Protein AF-A0A7Y5TG39-F1 (afdb_monomer_lite)

Sequence (78 aa):
MESGAGSRFVINVVGLVGLLFGALPVVRYLLDVPFFGFTTAPYDWLQLTG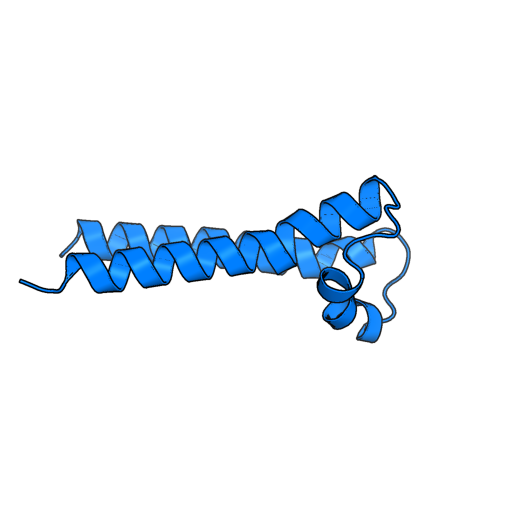FMRFVPPLMVLVVCIVAAYVLERRTQES

Foldseek 3Di:
DPPPPVLVVVLVVLVVQLVLQAVVQLVCVVVVDPPNVVSLVVLVVVVDDDPVSNVRSNVSNVVSVVVSVVSVVVSVVD

pLDDT: mean 85.02, std 10.74, range [44.31, 96.06]

Secondary structure (DSSP, 8-state):
--HHHHHHHHHHHHHHHHIIIIIHHHHHHHHT-SS-HHHHHHHHTTT--GGGGGHHHHHHHHHHHHHHHHHHHHHH--

Radius of gyration: 15.07 Å; chains: 1; bounding box: 36×20×41 Å

Structure (mmCIF, N/CA/C/O backbone):
data_AF-A0A7Y5TG39-F1
#
_entry.id   AF-A0A7Y5TG39-F1
#
loop_
_atom_site.group_PDB
_atom_site.id
_atom_site.type_symbol
_atom_site.label_atom_id
_atom_site.label_alt_id
_atom_site.label_comp_id
_atom_site.label_asym_id
_atom_site.label_entity_id
_atom_site.label_seq_id
_atom_site.pdbx_PDB_ins_code
_atom_site.Cartn_x
_atom_site.Cartn_y
_atom_site.Cartn_z
_atom_site.occupancy
_atom_site.B_iso_or_equiv
_atom_site.auth_seq_id
_atom_site.auth_comp_id
_atom_site.auth_asym_id
_atom_site.auth_atom_id
_atom_site.pdbx_PDB_model_num
ATOM 1 N N . MET A 1 1 ? -18.207 9.028 24.581 1.00 44.31 1 MET A N 1
ATOM 2 C CA . MET A 1 1 ? -18.376 9.930 23.418 1.00 44.31 1 MET A CA 1
ATOM 3 C C . MET A 1 1 ? -17.268 9.751 22.361 1.00 44.31 1 MET A C 1
ATOM 5 O O . MET A 1 1 ? -17.113 10.617 21.516 1.00 44.31 1 MET A O 1
ATOM 9 N N . GLU A 1 2 ? -16.541 8.620 22.323 1.00 51.44 2 GLU A N 1
ATOM 10 C CA . GLU A 1 2 ? -15.273 8.508 21.559 1.00 51.44 2 GLU A CA 1
ATOM 11 C C . GLU A 1 2 ? -15.181 7.339 20.557 1.00 51.44 2 GLU A C 1
ATOM 13 O O . GLU A 1 2 ? -14.147 7.164 19.924 1.00 51.44 2 GLU A O 1
ATOM 18 N N . SER A 1 3 ? -16.238 6.547 20.346 1.00 57.62 3 SER A N 1
ATOM 19 C CA . SER A 1 3 ? -16.145 5.366 19.463 1.00 57.62 3 SER A CA 1
ATOM 20 C C . SER A 1 3 ? -16.029 5.723 17.964 1.00 57.62 3 SER A C 1
ATOM 22 O O . SER A 1 3 ? -15.279 5.090 17.223 1.00 57.62 3 SER A O 1
ATOM 24 N N . GLY A 1 4 ? -16.680 6.802 17.507 1.00 65.00 4 GLY A N 1
ATOM 25 C CA . GLY A 1 4 ? -16.726 7.151 16.078 1.00 65.00 4 GLY A CA 1
ATOM 26 C C . GLY A 1 4 ? -15.496 7.886 15.524 1.00 65.00 4 GLY A C 1
ATOM 27 O O . GLY A 1 4 ? -15.193 7.762 14.337 1.00 65.00 4 GLY A O 1
ATOM 28 N N . ALA A 1 5 ? -14.774 8.655 16.349 1.00 78.12 5 ALA A N 1
ATOM 29 C CA . ALA A 1 5 ? -13.630 9.454 15.889 1.00 78.12 5 ALA A CA 1
ATOM 30 C C . ALA A 1 5 ? -12.39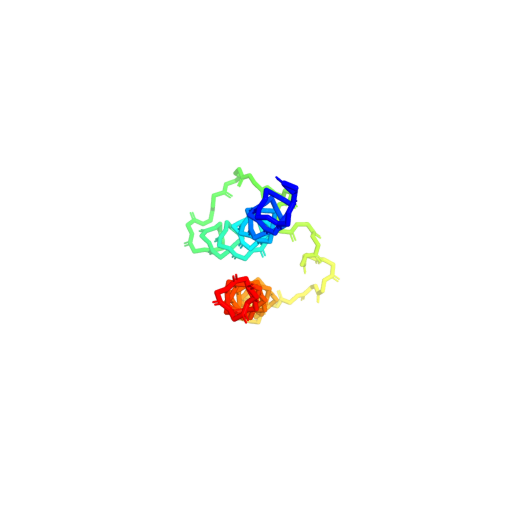1 8.586 15.614 1.00 78.12 5 ALA A C 1
ATOM 32 O O . ALA A 1 5 ? -11.732 8.761 14.589 1.00 78.12 5 ALA A O 1
ATOM 33 N N . GLY A 1 6 ? -12.126 7.607 16.487 1.00 82.19 6 GLY A N 1
ATOM 34 C CA . GLY A 1 6 ? -11.028 6.656 16.311 1.00 82.19 6 GLY A CA 1
ATOM 35 C C . GLY A 1 6 ? -11.204 5.791 15.063 1.00 82.19 6 GLY A C 1
ATOM 36 O O . GLY A 1 6 ? -10.275 5.673 14.269 1.00 82.19 6 GLY A O 1
ATOM 37 N N . SER A 1 7 ? -12.408 5.259 14.824 1.00 83.00 7 SER A N 1
ATOM 38 C CA . SER A 1 7 ? -12.658 4.417 13.645 1.00 83.00 7 SER A CA 1
ATOM 39 C C . SER A 1 7 ? -12.483 5.185 12.326 1.00 83.00 7 SER A C 1
ATOM 41 O O . SER A 1 7 ? -11.791 4.724 11.418 1.00 83.00 7 SER A O 1
ATOM 43 N N . ARG A 1 8 ? -13.005 6.418 12.243 1.00 86.75 8 ARG A N 1
ATOM 44 C CA . ARG A 1 8 ? -12.817 7.287 11.065 1.00 86.75 8 ARG A CA 1
ATOM 45 C C . ARG A 1 8 ? -11.350 7.625 10.810 1.00 86.75 8 ARG A C 1
ATOM 47 O O . ARG A 1 8 ? -10.931 7.670 9.656 1.00 86.75 8 ARG A O 1
ATOM 54 N N . PHE A 1 9 ? -10.564 7.844 11.866 1.00 89.75 9 PHE A N 1
ATOM 55 C CA . PHE A 1 9 ? -9.127 8.068 11.727 1.00 89.75 9 PHE A CA 1
ATOM 56 C C . PHE A 1 9 ? -8.431 6.845 11.116 1.00 89.75 9 PHE A C 1
ATOM 58 O O . PHE A 1 9 ? -7.680 6.995 10.155 1.00 89.75 9 PHE A O 1
ATOM 65 N N . VAL A 1 10 ? -8.732 5.637 11.604 1.00 91.25 10 VAL A N 1
ATOM 66 C CA . VAL A 1 10 ? -8.151 4.396 11.064 1.00 91.25 10 VAL A CA 1
ATOM 67 C C . VAL A 1 10 ? -8.539 4.196 9.599 1.00 91.25 10 VAL A C 1
ATOM 69 O O . VAL A 1 10 ? -7.665 3.906 8.786 1.00 91.25 10 VAL A O 1
ATOM 72 N N . ILE A 1 11 ? -9.805 4.413 9.231 1.00 91.94 11 ILE A N 1
ATOM 73 C CA . ILE A 1 11 ? -10.263 4.316 7.834 1.00 91.94 11 ILE A CA 1
ATOM 74 C C . ILE A 1 11 ? -9.481 5.286 6.936 1.00 91.94 11 ILE A C 1
ATOM 76 O O . ILE A 1 11 ? -8.989 4.886 5.882 1.00 91.94 11 ILE A O 1
ATOM 80 N N . ASN A 1 12 ? -9.288 6.534 7.375 1.00 93.38 12 ASN A N 1
ATOM 81 C CA . ASN A 1 12 ? -8.502 7.518 6.628 1.00 93.38 12 ASN A CA 1
ATOM 82 C C . ASN A 1 12 ? -7.031 7.112 6.487 1.00 93.38 12 ASN A C 1
ATOM 84 O O . ASN A 1 12 ? -6.454 7.282 5.415 1.00 93.38 12 ASN A O 1
ATOM 88 N N . VAL A 1 13 ? -6.422 6.556 7.537 1.00 94.62 13 VAL A N 1
ATOM 89 C CA . VAL A 1 13 ? -5.041 6.054 7.476 1.00 94.62 13 VAL A CA 1
ATOM 90 C C . VAL A 1 13 ? -4.936 4.883 6.499 1.00 94.62 13 VAL A C 1
ATOM 92 O O . VAL A 1 13 ? -4.036 4.871 5.663 1.00 94.62 13 VAL A O 1
ATOM 95 N N . VAL A 1 14 ? -5.873 3.934 6.542 1.00 94.44 14 VAL A N 1
ATOM 96 C CA . VAL A 1 14 ? -5.931 2.812 5.591 1.00 94.44 14 VAL A CA 1
ATOM 97 C C . VAL A 1 14 ? -6.100 3.322 4.158 1.00 94.44 14 VAL A C 1
ATOM 99 O O . VAL A 1 14 ? -5.394 2.861 3.260 1.00 94.44 14 VAL A O 1
ATOM 102 N N . GLY A 1 15 ? -6.973 4.309 3.946 1.00 93.44 15 GLY A N 1
ATOM 103 C CA . GLY A 1 15 ? -7.152 4.968 2.652 1.00 93.44 15 GLY A CA 1
ATOM 104 C C . GLY A 1 15 ? -5.877 5.658 2.162 1.00 93.44 15 GLY A C 1
ATOM 105 O O . GLY A 1 15 ? -5.496 5.493 1.004 1.00 93.44 15 GLY A O 1
ATOM 106 N N . LEU A 1 16 ? -5.167 6.365 3.045 1.00 95.06 16 LEU A N 1
ATOM 107 C CA . LEU A 1 16 ? -3.891 7.008 2.727 1.00 95.06 16 LEU A CA 1
ATOM 108 C C . LEU A 1 16 ? -2.818 5.979 2.347 1.00 95.06 16 LEU A C 1
ATOM 110 O O . LEU A 1 16 ? -2.103 6.179 1.368 1.00 95.06 16 LEU A O 1
ATOM 114 N N . VAL A 1 17 ? -2.728 4.862 3.073 1.00 94.12 17 VAL A N 1
ATOM 115 C CA . VAL A 1 17 ? -1.810 3.761 2.740 1.00 94.12 17 VAL A CA 1
ATOM 116 C C . VAL A 1 17 ? -2.158 3.166 1.374 1.00 94.12 17 VAL A C 1
ATOM 118 O O . VAL A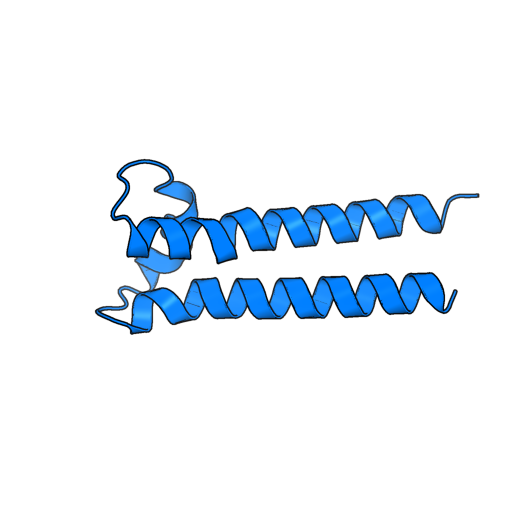 1 17 ? -1.273 3.037 0.530 1.00 94.12 17 VAL A O 1
ATOM 121 N N . GLY A 1 18 ? -3.436 2.878 1.109 1.00 93.94 18 GLY A N 1
ATOM 122 C CA . GLY A 1 18 ? -3.889 2.374 -0.192 1.00 93.94 18 GLY A CA 1
ATOM 123 C C . GLY A 1 18 ? -3.628 3.352 -1.341 1.00 93.94 18 GLY A C 1
ATOM 124 O O . GLY A 1 18 ? -3.288 2.939 -2.450 1.00 93.94 18 GLY A O 1
ATOM 125 N N . LEU A 1 19 ? -3.708 4.657 -1.085 1.00 93.38 19 LEU A N 1
ATOM 126 C CA . LEU A 1 19 ? -3.370 5.686 -2.065 1.00 93.38 19 LEU A CA 1
ATOM 127 C C . LEU A 1 19 ? -1.860 5.718 -2.347 1.00 93.38 19 LEU A C 1
ATOM 129 O O . LEU A 1 19 ? -1.450 5.661 -3.506 1.00 93.38 19 LEU A O 1
ATOM 133 N N . LEU A 1 20 ? -1.040 5.791 -1.296 1.00 92.75 20 LEU A N 1
ATOM 134 C CA . LEU A 1 20 ? 0.412 5.942 -1.409 1.00 92.75 20 LEU A CA 1
ATOM 135 C C . LEU A 1 20 ? 1.100 4.693 -1.957 1.00 92.75 20 LEU A C 1
ATOM 137 O O . LEU A 1 20 ? 2.053 4.819 -2.718 1.00 92.75 20 LEU A O 1
ATOM 141 N N . PHE A 1 21 ? 0.621 3.511 -1.584 1.00 91.88 21 PHE A N 1
ATOM 142 C CA . PHE A 1 21 ? 1.262 2.230 -1.885 1.00 91.88 21 PHE A CA 1
ATOM 143 C C . PHE A 1 21 ? 0.437 1.349 -2.835 1.00 91.88 21 PHE A C 1
ATOM 145 O O . PHE A 1 21 ? 0.926 0.345 -3.330 1.00 91.88 21 PHE A O 1
ATOM 152 N N . GLY A 1 22 ? -0.798 1.722 -3.160 1.00 91.56 22 GLY A N 1
ATOM 153 C CA . GLY A 1 22 ? -1.591 1.042 -4.185 1.00 91.56 22 GLY A CA 1
ATOM 154 C C . GLY A 1 22 ? -1.730 1.879 -5.449 1.00 91.56 22 GLY A C 1
ATOM 155 O O . GLY A 1 22 ? -1.211 1.530 -6.506 1.00 91.56 22 GLY A O 1
ATOM 156 N N . ALA A 1 23 ? -2.402 3.023 -5.342 1.00 90.75 23 ALA A N 1
ATOM 157 C CA . ALA A 1 23 ? -2.760 3.825 -6.510 1.00 90.75 23 ALA A CA 1
ATOM 158 C C . ALA A 1 23 ? -1.563 4.566 -7.134 1.00 90.75 23 ALA A C 1
ATOM 160 O O . ALA A 1 23 ? -1.336 4.460 -8.340 1.00 90.75 23 ALA A O 1
ATOM 161 N N . LEU A 1 24 ? -0.772 5.294 -6.336 1.00 91.00 24 LEU A N 1
ATOM 162 C CA . LEU A 1 24 ? 0.373 6.066 -6.844 1.00 91.00 24 LEU A CA 1
ATOM 163 C C . LEU A 1 24 ? 1.434 5.218 -7.574 1.00 91.00 24 LEU A C 1
ATOM 165 O O . LEU A 1 24 ? 1.868 5.646 -8.644 1.00 91.00 24 LEU A O 1
ATOM 169 N N . PRO A 1 25 ? 1.856 4.039 -7.077 1.00 88.25 25 PRO A N 1
ATOM 170 C CA . PRO A 1 25 ? 2.801 3.186 -7.794 1.00 88.25 25 PRO A CA 1
ATOM 171 C C . PRO A 1 25 ? 2.239 2.687 -9.129 1.00 88.25 25 PRO A C 1
ATOM 173 O O . PRO A 1 25 ? 2.955 2.691 -10.126 1.00 88.25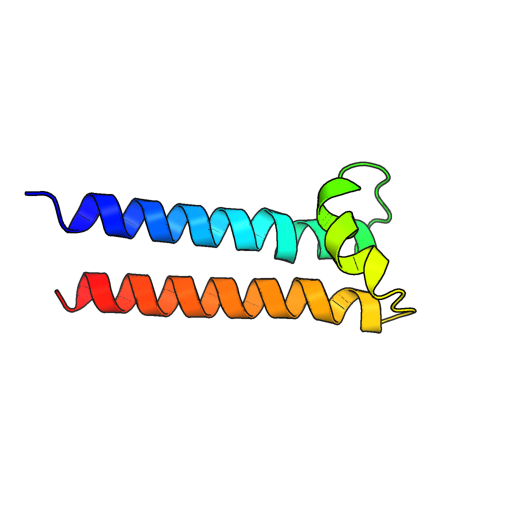 25 PRO A O 1
ATOM 176 N N . VAL A 1 26 ? 0.951 2.317 -9.184 1.00 88.81 26 VAL A N 1
ATOM 177 C CA . VAL A 1 26 ? 0.295 1.902 -10.439 1.00 88.81 26 VAL A CA 1
ATOM 178 C C . VAL A 1 26 ? 0.316 3.039 -11.457 1.00 88.81 26 VAL A C 1
ATOM 180 O O . VAL A 1 26 ? 0.717 2.830 -12.602 1.00 88.81 26 VAL A O 1
ATOM 183 N N . VAL A 1 27 ? -0.061 4.251 -11.041 1.00 89.06 27 VAL A N 1
ATOM 184 C CA . VAL A 1 27 ? -0.035 5.437 -11.910 1.00 89.06 27 VAL A CA 1
ATOM 185 C C . VAL A 1 27 ? 1.391 5.756 -12.359 1.00 89.06 27 VAL A C 1
ATOM 187 O O . VAL A 1 27 ? 1.607 6.025 -13.538 1.00 89.06 27 VAL A O 1
ATOM 190 N N . ARG A 1 28 ? 2.377 5.663 -11.460 1.00 86.75 28 ARG A N 1
ATOM 191 C CA . ARG A 1 28 ? 3.797 5.841 -11.790 1.00 86.75 28 ARG A CA 1
ATOM 192 C C . ARG A 1 28 ? 4.261 4.837 -12.842 1.00 86.75 28 ARG A C 1
ATOM 194 O O . ARG A 1 28 ? 4.902 5.247 -13.799 1.00 86.75 28 ARG A O 1
ATOM 201 N N . TYR A 1 29 ? 3.919 3.557 -12.704 1.00 86.25 29 TYR A N 1
ATOM 202 C CA . TYR A 1 29 ? 4.283 2.531 -13.685 1.00 86.25 29 TYR A CA 1
ATOM 203 C C . TYR A 1 29 ? 3.575 2.699 -15.038 1.00 86.25 29 TYR A C 1
ATOM 205 O O . TYR A 1 29 ? 4.126 2.273 -16.053 1.00 86.25 29 TYR A O 1
ATOM 213 N N . LEU A 1 30 ? 2.370 3.283 -15.063 1.00 86.62 30 LEU A N 1
ATOM 214 C CA . LEU A 1 30 ? 1.626 3.567 -16.298 1.00 86.62 30 LEU A CA 1
ATOM 215 C C . LEU A 1 30 ? 2.146 4.805 -17.033 1.00 86.62 30 LEU A C 1
ATOM 217 O O . LEU A 1 30 ? 2.235 4.794 -18.256 1.00 86.62 30 LEU A O 1
ATOM 221 N N . LEU A 1 31 ? 2.448 5.871 -16.293 1.00 87.62 31 LEU A N 1
ATOM 222 C CA . LEU A 1 31 ? 2.834 7.173 -16.843 1.00 87.62 31 LEU A CA 1
ATOM 223 C C . LEU A 1 31 ? 4.356 7.390 -16.891 1.00 87.62 31 LEU A C 1
ATOM 225 O O . LEU A 1 31 ? 4.798 8.441 -17.343 1.00 87.62 31 LEU A O 1
ATOM 229 N N . ASP A 1 32 ? 5.136 6.423 -16.403 1.00 81.88 32 ASP A N 1
ATOM 230 C CA . ASP A 1 32 ? 6.604 6.439 -16.321 1.00 81.88 32 ASP A CA 1
ATOM 231 C C . ASP A 1 32 ? 7.171 7.730 -15.691 1.00 81.88 32 ASP A C 1
ATOM 233 O O . ASP A 1 32 ? 8.164 8.311 -16.126 1.00 81.88 32 ASP A O 1
ATOM 237 N N . VAL A 1 33 ? 6.489 8.231 -14.654 1.00 78.38 33 VAL A N 1
ATOM 238 C CA . VAL A 1 33 ? 6.807 9.526 -14.032 1.00 78.38 33 VAL A CA 1
ATOM 239 C C . VAL A 1 33 ? 8.056 9.393 -13.152 1.00 78.38 33 VAL A C 1
ATOM 241 O O . VAL A 1 33 ? 8.094 8.517 -12.285 1.00 78.38 33 VAL A O 1
ATOM 244 N N . PRO A 1 34 ? 9.051 10.296 -13.261 1.00 70.62 34 PRO A N 1
ATOM 245 C CA . PRO A 1 34 ? 10.269 10.225 -12.449 1.00 70.62 34 PRO A CA 1
ATOM 246 C C . PRO A 1 34 ? 10.024 10.542 -10.962 1.00 70.62 34 PRO A C 1
ATOM 248 O O . PRO A 1 34 ? 10.752 10.059 -10.095 1.00 70.62 34 PRO A O 1
ATOM 251 N N . PHE A 1 35 ? 8.965 11.290 -10.642 1.00 64.62 35 PHE A N 1
ATOM 252 C CA . PHE A 1 35 ? 8.553 11.641 -9.279 1.00 64.62 35 PHE A CA 1
ATOM 253 C C . PHE A 1 35 ? 7.854 10.464 -8.562 1.00 64.62 35 PHE A C 1
ATOM 255 O O . PHE A 1 35 ? 7.253 9.616 -9.217 1.00 64.62 35 PHE A O 1
ATOM 262 N N . PHE A 1 36 ? 7.915 10.408 -7.222 1.00 67.69 36 PHE A N 1
ATOM 263 C CA . PHE A 1 36 ? 7.351 9.331 -6.373 1.00 67.69 36 PHE A CA 1
ATOM 264 C C . PHE A 1 36 ? 8.125 7.996 -6.327 1.00 67.69 36 PHE A C 1
ATOM 266 O O . PHE A 1 36 ? 7.539 6.950 -6.078 1.00 67.69 36 PHE A O 1
ATOM 273 N N . GLY A 1 37 ? 9.455 7.994 -6.477 1.00 66.94 37 GLY A N 1
ATOM 274 C CA . GLY A 1 37 ? 10.261 6.766 -6.312 1.00 66.94 37 GLY A CA 1
ATOM 275 C C . GLY A 1 37 ? 10.051 6.054 -4.966 1.00 66.94 37 GLY A C 1
ATOM 276 O O . GLY A 1 37 ? 10.063 4.830 -4.897 1.00 66.94 37 GLY A O 1
ATOM 277 N N . PHE A 1 38 ? 9.734 6.799 -3.903 1.00 77.19 38 PHE A N 1
ATOM 278 C CA . PHE A 1 38 ? 9.470 6.220 -2.582 1.00 77.19 38 PHE A CA 1
ATOM 279 C C . PHE A 1 38 ? 8.239 5.296 -2.538 1.00 77.19 38 PHE A C 1
ATOM 281 O O . PHE A 1 38 ? 8.212 4.380 -1.723 1.00 77.19 38 PHE A O 1
ATOM 288 N N . THR A 1 39 ? 7.228 5.508 -3.393 1.00 77.81 39 THR A N 1
ATOM 289 C CA . THR A 1 39 ? 6.014 4.670 -3.408 1.00 77.81 39 THR A CA 1
ATOM 290 C C . THR A 1 39 ? 6.268 3.312 -4.053 1.00 77.81 39 THR A C 1
ATOM 292 O O . THR A 1 39 ? 5.544 2.358 -3.793 1.00 77.81 39 THR A O 1
ATOM 295 N N . THR A 1 40 ? 7.318 3.219 -4.873 1.00 78.69 40 THR A N 1
ATOM 296 C CA . THR A 1 40 ? 7.720 2.004 -5.599 1.00 78.69 40 THR A CA 1
ATOM 297 C C . THR A 1 40 ? 8.901 1.287 -4.952 1.00 78.69 40 THR A C 1
ATOM 299 O O . THR A 1 40 ? 9.027 0.077 -5.112 1.00 78.69 40 THR A O 1
ATOM 302 N N . ALA A 1 41 ? 9.674 1.983 -4.112 1.00 81.69 41 ALA A N 1
ATOM 303 C CA . ALA A 1 41 ? 10.816 1.431 -3.386 1.00 81.69 41 ALA A CA 1
ATOM 304 C C . ALA A 1 41 ? 10.552 0.095 -2.651 1.00 81.69 41 ALA A C 1
ATOM 306 O O . ALA A 1 41 ? 11.419 -0.777 -2.717 1.00 81.69 41 ALA A O 1
ATOM 307 N N . PRO A 1 42 ? 9.393 -0.138 -1.993 1.00 82.12 42 PRO A N 1
ATOM 308 C CA . PRO A 1 42 ? 9.108 -1.434 -1.369 1.00 82.12 42 PRO A CA 1
ATOM 309 C C . PRO A 1 42 ? 8.956 -2.576 -2.385 1.00 82.12 42 PRO A C 1
ATOM 311 O O . PRO A 1 42 ? 9.239 -3.729 -2.069 1.00 82.12 42 PRO A O 1
ATOM 314 N N . TYR A 1 43 ? 8.496 -2.267 -3.599 1.00 85.50 43 TYR A N 1
ATOM 315 C CA . TYR A 1 43 ? 8.229 -3.242 -4.658 1.00 85.50 43 TYR A CA 1
ATOM 316 C C . TYR A 1 43 ? 9.453 -3.511 -5.522 1.00 85.50 43 TYR A C 1
ATOM 318 O O . TYR A 1 43 ? 9.610 -4.623 -6.021 1.00 85.50 43 TYR A O 1
ATOM 326 N N . ASP A 1 44 ? 10.345 -2.532 -5.651 1.00 82.00 44 ASP A N 1
ATOM 327 C CA . ASP A 1 44 ? 11.573 -2.665 -6.436 1.00 82.00 44 ASP A CA 1
ATOM 328 C C . ASP A 1 44 ? 12.500 -3.761 -5.875 1.00 82.00 44 ASP A C 1
ATOM 330 O O . ASP A 1 44 ? 13.199 -4.433 -6.635 1.00 82.00 44 ASP A O 1
ATOM 334 N N . TRP A 1 45 ? 12.433 -4.040 -4.566 1.00 84.19 45 TRP A N 1
ATOM 335 C CA . TRP A 1 45 ? 13.122 -5.176 -3.935 1.00 84.19 45 TRP A CA 1
ATOM 336 C C . TRP A 1 45 ? 12.688 -6.544 -4.478 1.00 84.19 45 TRP A C 1
ATOM 338 O O . TRP A 1 45 ? 13.472 -7.489 -4.436 1.00 84.19 45 TRP A O 1
ATOM 348 N N . LEU A 1 46 ? 11.463 -6.666 -4.999 1.00 83.56 46 LEU A N 1
ATOM 349 C CA . LEU A 1 46 ? 10.940 -7.922 -5.546 1.00 83.56 46 LEU A CA 1
ATOM 350 C C . LEU A 1 46 ? 11.467 -8.213 -6.959 1.00 83.56 46 LEU A C 1
ATOM 352 O O . LEU A 1 46 ? 11.249 -9.313 -7.463 1.00 83.56 46 LEU A O 1
ATOM 356 N N . GLN A 1 47 ? 12.133 -7.242 -7.601 1.00 84.12 47 GLN A N 1
ATOM 357 C CA . GLN A 1 47 ? 12.730 -7.367 -8.939 1.00 84.12 47 GLN A CA 1
ATOM 358 C C . GLN A 1 47 ? 11.763 -7.925 -10.005 1.00 84.12 47 GLN A C 1
ATOM 360 O O . GLN A 1 47 ? 12.159 -8.627 -10.937 1.00 84.12 47 GLN A O 1
ATOM 365 N N . LEU A 1 48 ? 10.470 -7.618 -9.871 1.00 85.88 48 LEU A N 1
ATOM 366 C CA . LEU A 1 48 ? 9.427 -8.099 -10.774 1.00 85.88 48 LEU A CA 1
ATOM 367 C C . LEU A 1 48 ? 9.492 -7.364 -12.114 1.00 85.88 48 LEU A C 1
ATOM 369 O O . LEU A 1 48 ? 9.633 -6.144 -12.171 1.00 85.88 48 LEU A O 1
ATOM 373 N N . THR A 1 49 ? 9.326 -8.106 -13.205 1.00 82.88 49 THR A N 1
ATOM 374 C CA . THR A 1 49 ? 9.415 -7.574 -14.569 1.00 82.88 49 THR A CA 1
ATOM 375 C C . THR A 1 49 ? 8.063 -7.593 -15.282 1.00 82.88 49 THR A C 1
ATOM 377 O O . THR A 1 49 ? 7.137 -8.325 -14.923 1.00 82.88 49 THR A O 1
ATOM 380 N N . GLY A 1 50 ? 7.926 -6.751 -16.310 1.00 84.38 50 GLY A N 1
ATOM 381 C CA . GLY A 1 50 ? 6.727 -6.710 -17.149 1.00 84.38 50 GLY A CA 1
ATOM 382 C C . GLY A 1 50 ? 5.455 -6.391 -16.358 1.00 84.38 50 GLY A C 1
ATOM 383 O O . GLY A 1 50 ? 5.415 -5.427 -15.599 1.00 84.38 50 GLY A O 1
ATOM 384 N N . PHE A 1 51 ? 4.401 -7.191 -16.541 1.00 86.25 51 PHE A N 1
ATOM 385 C CA . PHE A 1 51 ? 3.114 -6.998 -15.859 1.00 86.25 51 PHE A CA 1
ATOM 386 C C . PHE A 1 51 ? 3.165 -7.328 -14.357 1.00 86.25 51 PHE A C 1
ATOM 388 O O . PHE A 1 51 ? 2.414 -6.752 -13.571 1.00 86.25 51 PHE A O 1
ATOM 395 N N . MET A 1 52 ? 4.084 -8.197 -13.926 1.00 89.44 52 MET A N 1
ATOM 396 C CA . MET A 1 52 ? 4.166 -8.628 -12.525 1.00 89.44 52 MET A CA 1
ATOM 397 C C . MET A 1 52 ? 4.463 -7.471 -11.565 1.00 89.44 52 MET A C 1
ATOM 399 O O . MET A 1 52 ? 4.040 -7.523 -10.415 1.00 89.44 52 MET A O 1
ATOM 403 N N . ARG A 1 53 ? 5.094 -6.383 -12.032 1.00 87.31 53 ARG A N 1
ATOM 404 C CA . ARG A 1 53 ? 5.339 -5.180 -11.216 1.00 87.31 53 ARG A CA 1
ATOM 405 C C . ARG A 1 53 ? 4.060 -4.498 -10.717 1.00 87.31 53 ARG A C 1
ATOM 407 O O . ARG A 1 53 ? 4.093 -3.815 -9.703 1.00 87.31 53 ARG A O 1
ATOM 414 N N . PHE A 1 54 ? 2.927 -4.699 -11.396 1.00 89.06 54 PHE A N 1
ATOM 415 C CA . PHE A 1 54 ? 1.636 -4.143 -10.981 1.00 89.06 54 PHE A CA 1
ATOM 416 C C . PHE A 1 54 ? 0.943 -4.984 -9.908 1.00 89.06 54 PHE A C 1
ATOM 418 O O . PHE A 1 54 ? 0.072 -4.473 -9.209 1.00 89.06 54 PHE A O 1
ATOM 425 N N . VAL A 1 55 ? 1.320 -6.256 -9.745 1.00 91.81 55 VAL A N 1
ATOM 426 C CA . VAL A 1 55 ? 0.652 -7.167 -8.807 1.00 91.81 55 VAL A CA 1
ATOM 427 C C . VAL A 1 55 ? 0.780 -6.685 -7.357 1.00 91.81 55 VAL A C 1
ATOM 429 O O . VAL A 1 55 ? -0.256 -6.564 -6.705 1.00 91.81 55 VAL A O 1
ATOM 432 N N . PRO A 1 56 ? 1.974 -6.337 -6.835 1.00 91.25 56 PRO A N 1
ATOM 433 C CA . PRO A 1 56 ? 2.096 -5.868 -5.457 1.00 91.25 56 PRO A CA 1
ATOM 434 C C . PRO A 1 56 ? 1.248 -4.629 -5.125 1.00 91.25 56 PRO A C 1
ATOM 436 O O . PRO A 1 56 ? 0.486 -4.697 -4.157 1.00 91.25 56 PRO A O 1
ATOM 439 N N . PRO A 1 57 ? 1.291 -3.522 -5.894 1.00 92.06 57 PRO A N 1
ATOM 440 C CA . PRO A 1 57 ? 0.487 -2.354 -5.556 1.00 92.06 57 PRO A CA 1
ATOM 441 C C . PRO A 1 57 ? -1.017 -2.600 -5.751 1.00 92.06 57 PRO A C 1
ATOM 443 O O . PRO A 1 57 ? -1.820 -2.117 -4.955 1.00 92.06 57 PRO A O 1
ATOM 446 N N . LEU A 1 58 ? -1.429 -3.419 -6.729 1.00 93.25 58 LEU A N 1
ATOM 447 C CA . LEU A 1 58 ? -2.837 -3.815 -6.864 1.00 93.25 58 LEU A CA 1
ATOM 448 C C . LEU A 1 58 ? -3.321 -4.634 -5.662 1.00 93.25 58 LEU A C 1
ATOM 450 O O . LEU A 1 58 ? -4.417 -4.393 -5.162 1.00 93.25 58 LEU A O 1
ATOM 454 N N . MET A 1 59 ? -2.500 -5.559 -5.162 1.00 94.00 59 MET A N 1
ATOM 455 C CA . MET A 1 59 ? -2.816 -6.331 -3.958 1.00 94.00 59 MET A CA 1
ATOM 456 C C . MET A 1 59 ? -2.979 -5.422 -2.739 1.00 94.00 59 MET A C 1
ATOM 458 O O . MET A 1 59 ? -3.956 -5.563 -2.006 1.00 94.00 59 MET A O 1
ATOM 462 N N . VAL A 1 60 ? -2.078 -4.452 -2.549 1.00 93.69 60 VAL A N 1
ATOM 463 C CA . VAL A 1 60 ? -2.199 -3.457 -1.471 1.00 93.69 60 VAL A CA 1
ATOM 464 C C . VAL A 1 60 ? -3.491 -2.658 -1.609 1.00 93.69 60 VAL A C 1
ATOM 466 O O . VAL A 1 60 ? -4.222 -2.513 -0.632 1.00 93.69 60 VAL A O 1
ATOM 469 N N . LEU A 1 61 ? -3.819 -2.198 -2.818 1.00 93.12 61 LEU A N 1
ATOM 470 C CA . LEU A 1 61 ? -5.045 -1.448 -3.077 1.00 93.12 61 LEU A CA 1
ATOM 471 C C . LEU A 1 61 ? -6.296 -2.262 -2.711 1.00 93.12 61 LEU A C 1
ATOM 473 O O . LEU A 1 61 ? -7.154 -1.771 -1.979 1.00 93.12 61 LEU A O 1
ATOM 477 N N . VAL A 1 62 ? -6.376 -3.518 -3.160 1.00 95.94 62 VAL A N 1
ATOM 478 C CA . VAL A 1 62 ? -7.498 -4.419 -2.852 1.00 95.94 62 VAL A CA 1
ATOM 479 C C . VAL A 1 62 ? -7.607 -4.659 -1.348 1.00 95.94 62 VAL A C 1
ATOM 481 O O . VAL A 1 62 ? -8.696 -4.536 -0.790 1.00 95.94 62 VAL A O 1
ATOM 484 N N . VAL A 1 63 ? -6.493 -4.947 -0.672 1.00 96.06 63 VAL A N 1
ATOM 485 C CA . VAL A 1 63 ? -6.486 -5.184 0.779 1.00 96.06 63 VAL A CA 1
ATOM 486 C C . VAL A 1 63 ? -6.926 -3.935 1.542 1.00 96.06 63 VAL A C 1
ATOM 488 O O . VAL A 1 63 ? -7.756 -4.046 2.442 1.00 96.06 63 VAL A O 1
ATOM 491 N N . CYS A 1 64 ? -6.439 -2.748 1.173 1.00 94.94 64 CYS A N 1
ATOM 492 C CA . CYS A 1 64 ? -6.847 -1.490 1.799 1.00 94.94 64 CYS A CA 1
ATOM 493 C C . CYS A 1 64 ? -8.337 -1.192 1.580 1.00 94.94 64 CYS A C 1
ATOM 495 O O . CYS A 1 64 ? -9.007 -0.780 2.524 1.00 94.94 64 CYS A O 1
ATOM 497 N N . ILE A 1 65 ? -8.874 -1.444 0.382 1.00 93.88 65 ILE A N 1
ATOM 498 C CA . ILE A 1 65 ? -10.309 -1.283 0.093 1.00 93.88 65 ILE A CA 1
ATOM 499 C C . ILE A 1 65 ? -11.138 -2.234 0.958 1.00 93.88 65 ILE A C 1
ATOM 501 O O . ILE A 1 65 ? -12.097 -1.807 1.598 1.00 93.88 65 ILE A O 1
ATOM 505 N N . VAL A 1 66 ? -10.757 -3.512 1.018 1.00 96.00 66 VAL A N 1
ATOM 506 C CA . VAL A 1 66 ? -11.464 -4.514 1.828 1.00 96.00 66 VAL A CA 1
ATOM 507 C C . VAL A 1 66 ? -11.389 -4.161 3.314 1.00 96.00 66 VAL A C 1
ATOM 509 O O . VAL A 1 66 ? -12.402 -4.222 4.007 1.00 96.00 66 VAL A O 1
ATOM 512 N N . ALA A 1 67 ? -10.221 -3.751 3.810 1.00 92.88 67 ALA A N 1
ATOM 513 C CA . ALA A 1 67 ? -10.045 -3.338 5.198 1.00 92.88 67 ALA A CA 1
ATOM 514 C C . ALA A 1 67 ? -10.900 -2.109 5.538 1.00 92.88 67 ALA A C 1
ATOM 516 O O . ALA A 1 67 ? -11.603 -2.123 6.547 1.00 92.88 67 ALA A O 1
ATOM 517 N N . ALA A 1 68 ? -10.894 -1.082 4.683 1.00 91.75 68 ALA A N 1
ATOM 518 C CA . ALA A 1 68 ? -11.734 0.101 4.853 1.00 91.75 68 ALA A CA 1
ATOM 519 C C . ALA A 1 68 ? -13.225 -0.269 4.861 1.00 91.75 68 ALA A C 1
ATOM 521 O O . ALA A 1 68 ? -13.944 0.141 5.768 1.00 91.75 68 ALA A O 1
ATOM 522 N N . TYR A 1 69 ? -13.665 -1.120 3.930 1.00 92.62 69 TYR A N 1
ATOM 523 C CA . TYR A 1 69 ? -15.045 -1.602 3.863 1.00 92.62 69 TYR A CA 1
ATOM 524 C C . TYR A 1 69 ? -15.466 -2.362 5.130 1.00 92.62 69 TYR A C 1
ATOM 526 O O . TYR A 1 69 ? -16.540 -2.122 5.683 1.00 92.62 69 TYR A O 1
ATOM 534 N N . VAL A 1 70 ? -14.617 -3.266 5.627 1.00 93.31 70 VAL A N 1
ATOM 535 C CA . VAL A 1 70 ? -14.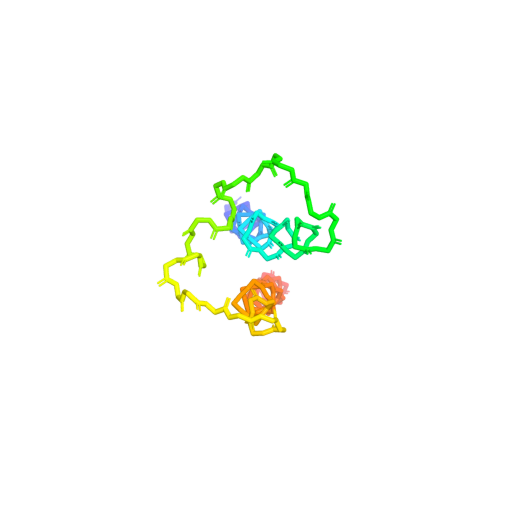895 -4.016 6.860 1.00 93.31 70 VAL A CA 1
ATOM 536 C C . VAL A 1 70 ? -14.957 -3.076 8.068 1.00 93.31 70 VAL A C 1
ATOM 538 O O . VAL A 1 70 ? -15.855 -3.219 8.898 1.00 93.31 70 VAL A O 1
ATOM 541 N N . LEU A 1 71 ? -14.047 -2.104 8.168 1.00 88.88 71 LEU A N 1
ATOM 542 C CA . LEU A 1 71 ? -14.030 -1.117 9.254 1.00 88.88 71 LEU A CA 1
ATOM 543 C C . LEU A 1 71 ? -15.254 -0.194 9.222 1.00 88.88 71 LEU A C 1
ATOM 545 O O . LEU A 1 71 ? -15.866 0.050 10.265 1.00 88.88 71 LEU A O 1
ATOM 549 N N . GLU A 1 72 ? -15.649 0.278 8.040 1.00 88.44 72 GLU A N 1
ATOM 550 C CA . GLU A 1 72 ? -16.878 1.055 7.858 1.00 88.44 72 GLU A CA 1
ATOM 551 C C . GLU A 1 72 ? -18.097 0.257 8.303 1.00 88.44 72 GLU A C 1
ATOM 553 O O . GLU A 1 72 ? -18.888 0.747 9.110 1.00 88.44 72 GLU A O 1
ATOM 558 N N . ARG A 1 73 ? -18.211 -0.996 7.854 1.00 88.88 73 ARG A N 1
ATOM 559 C CA . ARG A 1 73 ? -19.328 -1.866 8.224 1.00 88.88 73 ARG A CA 1
ATOM 560 C C . ARG A 1 73 ? -19.398 -2.106 9.732 1.00 88.88 73 ARG A C 1
ATOM 562 O O . ARG A 1 73 ? -20.462 -1.949 10.320 1.00 88.88 73 ARG A O 1
ATOM 569 N N . ARG A 1 74 ? -18.267 -2.402 10.380 1.00 85.44 74 ARG A N 1
ATOM 570 C CA . ARG A 1 74 ? -18.196 -2.571 11.845 1.00 85.44 74 ARG A CA 1
ATOM 571 C C . ARG A 1 74 ? -18.605 -1.312 12.609 1.00 85.44 74 ARG A C 1
ATOM 573 O O . ARG A 1 74 ? -19.190 -1.423 13.680 1.00 85.44 74 ARG A O 1
ATOM 580 N N . THR A 1 75 ? -18.307 -0.137 12.058 1.00 82.62 75 THR A N 1
ATOM 581 C CA . THR A 1 75 ? -18.680 1.155 12.655 1.00 82.62 75 THR A CA 1
ATOM 582 C C . THR A 1 75 ? -20.168 1.457 12.499 1.00 82.62 75 THR A C 1
ATOM 584 O O . THR A 1 75 ? -20.722 2.160 13.330 1.00 82.62 75 THR A O 1
ATOM 587 N N . GLN A 1 76 ? -20.815 0.953 11.444 1.00 76.88 76 GLN A N 1
ATOM 588 C CA . GLN A 1 76 ? -22.262 1.095 11.236 1.00 76.88 76 GLN A CA 1
ATOM 589 C C . GLN A 1 76 ? -23.081 0.085 12.055 1.00 7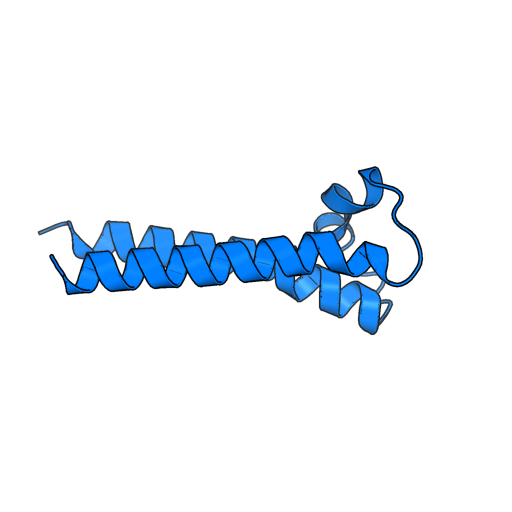6.88 76 GLN A C 1
ATOM 591 O O . GLN A 1 76 ? -24.242 0.344 12.353 1.00 76.88 76 GLN A O 1
ATOM 596 N N . GLU A 1 77 ? -22.493 -1.068 12.388 1.00 72.06 77 GLU A N 1
ATOM 597 C CA . GLU A 1 77 ? -23.117 -2.125 13.198 1.00 72.06 77 GLU A CA 1
ATOM 598 C C . GLU A 1 77 ? -22.984 -1.896 14.724 1.00 72.06 77 GLU A C 1
ATOM 600 O O . GLU A 1 77 ? -23.613 -2.629 15.487 1.00 72.06 77 GLU A O 1
ATOM 605 N N . SER A 1 78 ? -22.179 -0.916 15.172 1.00 54.22 78 SER A N 1
ATOM 606 C CA . SER A 1 78 ? -22.011 -0.518 16.591 1.00 54.22 78 SER A CA 1
ATOM 607 C C . SER A 1 78 ? -22.787 0.749 16.931 1.00 54.22 78 SER A C 1
ATOM 609 O O . SER A 1 78 ? -23.272 0.835 18.081 1.00 54.22 78 SER A O 1
#